Protein AF-A0A0G1HZG8-F1 (afdb_monomer_lite)

pLDDT: mean 86.47, std 9.83, range [47.69, 97.0]

Foldseek 3Di:
DVVVVLVVDPVSVVVVVVVVVVVVVVVVVVVVVCPPPVNVVVVVVVVVVVVVVVVVVVVVLVVLVVCCVVVVAQWDQDPVRDIDGNDDDDDDDDPPDPPPD

Organism: NCBI:txid1618387

Secondary structure (DSSP, 8-state):
-HHHHHHH-HHHHHHHHHHHHHHHHHHHHHHHHHHSHHHHHHHHHHHHHHHHHHHHHHHHHHHHHHHHHHHS-SEEE-TTS-EEE-----------S----

Sequence (101 aa):
MFTDIL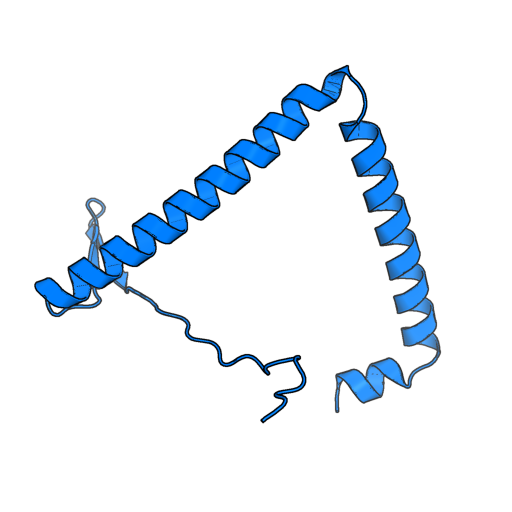NNDPAFKEAADAAKEINKKKAEAKQNILKSPSNASLNQKIKDMKQEMKELKNALSNYLQQYQKIADTDQIESEDGEVRQIVYSAHLVKLSGKFSK

Structure (mmCIF, N/CA/C/O backbone):
data_AF-A0A0G1HZG8-F1
#
_entry.id   AF-A0A0G1HZG8-F1
#
loop_
_atom_site.group_PDB
_atom_site.id
_atom_site.type_symbol
_atom_site.label_atom_id
_atom_site.label_alt_id
_atom_site.label_comp_id
_atom_site.label_asym_id
_atom_site.label_entity_id
_atom_site.label_seq_id
_atom_site.pdbx_PDB_ins_code
_atom_site.Cartn_x
_atom_site.Cartn_y
_atom_site.Cartn_z
_atom_site.occupancy
_atom_site.B_iso_or_equiv
_atom_site.auth_seq_id
_atom_site.auth_comp_id
_atom_site.auth_asym_id
_atom_site.auth_atom_id
_atom_site.pdbx_PDB_model_num
ATOM 1 N N . MET A 1 1 ? -13.580 -21.926 9.395 1.00 67.94 1 MET A N 1
ATOM 2 C CA . MET A 1 1 ? -13.401 -22.841 10.545 1.00 67.94 1 MET A CA 1
ATOM 3 C C . MET A 1 1 ? -12.737 -22.158 11.738 1.00 67.94 1 MET A C 1
ATOM 5 O O . MET A 1 1 ? -13.413 -22.004 12.738 1.00 67.94 1 MET A O 1
ATOM 9 N N . PHE A 1 2 ? -11.484 -21.685 11.671 1.00 76.69 2 PHE A N 1
ATOM 10 C CA . PHE A 1 2 ? -10.837 -21.002 12.817 1.00 76.69 2 PHE A CA 1
ATOM 11 C C . PHE A 1 2 ? -11.542 -19.701 13.246 1.00 76.69 2 PHE A C 1
ATOM 13 O O . PHE A 1 2 ? -11.839 -19.501 14.418 1.00 76.69 2 PHE A O 1
ATOM 20 N N . THR A 1 3 ? -11.894 -18.849 12.283 1.00 78.00 3 THR A N 1
ATOM 21 C CA . THR A 1 3 ? -12.697 -17.639 12.519 1.00 78.00 3 THR A CA 1
ATOM 22 C C . THR A 1 3 ? -14.084 -17.945 13.076 1.00 78.00 3 THR A C 1
ATOM 24 O O . THR A 1 3 ? -14.589 -17.178 13.885 1.00 78.00 3 THR A O 1
ATOM 27 N N . ASP A 1 4 ? -14.689 -19.065 12.686 1.00 78.88 4 ASP A N 1
ATOM 28 C CA . ASP A 1 4 ? -16.015 -19.466 13.168 1.00 78.88 4 ASP A CA 1
ATOM 29 C C . ASP A 1 4 ? -15.953 -19.973 14.614 1.00 78.88 4 ASP A C 1
ATOM 31 O O . ASP A 1 4 ? -16.855 -19.693 15.394 1.00 78.88 4 ASP A O 1
ATOM 35 N N . ILE A 1 5 ? -14.862 -20.650 14.995 1.00 83.44 5 ILE A N 1
ATOM 36 C CA . ILE A 1 5 ? -14.590 -21.054 16.384 1.00 83.44 5 ILE A CA 1
ATOM 37 C C . ILE A 1 5 ? -14.472 -19.813 17.274 1.00 83.44 5 ILE A C 1
ATOM 39 O O . ILE A 1 5 ? -15.164 -19.717 18.282 1.00 83.44 5 ILE A O 1
ATOM 43 N N . LEU A 1 6 ? -13.661 -1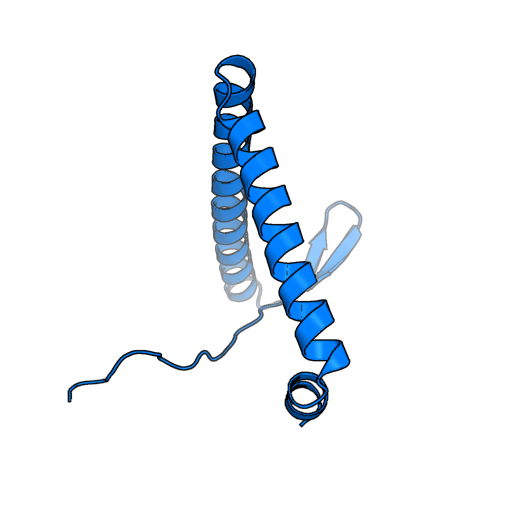8.834 16.864 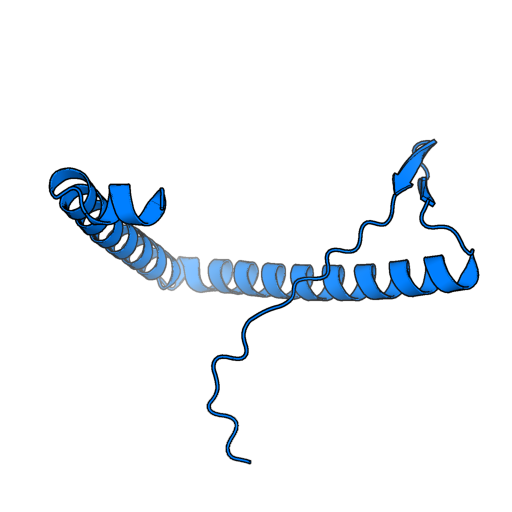1.00 81.88 6 LEU A N 1
ATOM 44 C CA . LEU A 1 6 ? -13.485 -17.585 17.609 1.00 81.88 6 LEU A CA 1
ATOM 45 C C . LEU A 1 6 ? -14.789 -16.781 17.693 1.00 81.88 6 LEU A C 1
ATOM 47 O O . LEU A 1 6 ? -15.167 -16.317 18.760 1.00 81.88 6 LEU A O 1
ATOM 51 N N . ASN A 1 7 ? -15.527 -16.664 16.587 1.00 79.50 7 ASN A N 1
ATOM 52 C CA . ASN A 1 7 ? -16.795 -15.938 16.561 1.00 79.50 7 ASN A CA 1
ATOM 53 C C . ASN A 1 7 ? -17.915 -16.635 17.346 1.00 79.50 7 ASN A C 1
ATOM 55 O O . ASN A 1 7 ? -18.931 -16.001 17.614 1.00 79.50 7 ASN A O 1
ATOM 59 N N . ASN A 1 8 ? -17.791 -17.912 17.698 1.00 85.56 8 ASN A N 1
ATOM 60 C CA . ASN A 1 8 ? -18.794 -18.617 18.497 1.00 85.56 8 ASN A CA 1
ATOM 61 C C . ASN A 1 8 ? -18.487 -18.598 19.999 1.00 85.56 8 ASN A C 1
ATOM 63 O O . ASN A 1 8 ? -19.395 -18.863 20.784 1.00 85.56 8 ASN A O 1
ATOM 67 N N . ASP A 1 9 ? -17.267 -18.234 20.398 1.00 92.06 9 ASP A N 1
ATOM 68 C CA . ASP A 1 9 ? -16.899 -18.067 21.801 1.00 92.06 9 ASP A CA 1
ATOM 69 C C . ASP A 1 9 ? -17.429 -16.723 22.361 1.00 92.06 9 ASP A C 1
ATOM 71 O O . ASP A 1 9 ? -17.126 -15.657 21.808 1.00 92.06 9 ASP A O 1
ATOM 75 N N . PRO A 1 10 ? -18.240 -16.734 23.439 1.00 86.56 10 PRO A N 1
ATOM 76 C CA . PRO A 1 10 ? -18.815 -15.516 24.011 1.00 86.56 10 PRO A CA 1
ATOM 77 C C . PRO A 1 10 ? -17.767 -14.541 24.560 1.00 86.56 10 PRO A C 1
ATOM 79 O O . PRO A 1 10 ? -17.889 -13.336 24.344 1.00 86.56 10 PRO A O 1
ATOM 82 N N . ALA A 1 11 ? -16.716 -15.047 25.214 1.00 88.31 11 ALA A N 1
ATOM 83 C CA . ALA A 1 11 ? -15.675 -14.211 25.811 1.00 88.31 11 ALA A CA 1
ATOM 84 C C . ALA A 1 11 ? -14.824 -13.524 24.732 1.00 88.31 11 ALA A C 1
ATOM 86 O O . ALA A 1 11 ? -14.490 -12.343 24.849 1.00 88.31 11 ALA A O 1
ATOM 87 N N . PHE A 1 12 ? -14.525 -14.231 23.638 1.00 89.38 12 PHE A N 1
ATOM 88 C CA . PHE A 1 12 ? -13.865 -13.647 22.475 1.00 89.38 12 PHE A CA 1
ATOM 89 C C . PHE A 1 12 ? -14.728 -12.572 21.808 1.00 89.38 12 PHE A C 1
ATOM 91 O O . PHE A 1 12 ? -14.209 -11.511 21.466 1.00 89.38 12 PHE A O 1
ATOM 98 N N . LYS A 1 13 ? -16.035 -12.811 21.635 1.00 87.50 13 LYS A N 1
ATOM 99 C CA . LYS A 1 13 ? -16.969 -11.816 21.081 1.00 87.50 13 LYS A CA 1
ATOM 100 C C . LYS A 1 13 ? -17.005 -10.535 21.911 1.00 87.50 13 LYS A C 1
ATOM 102 O O . LYS A 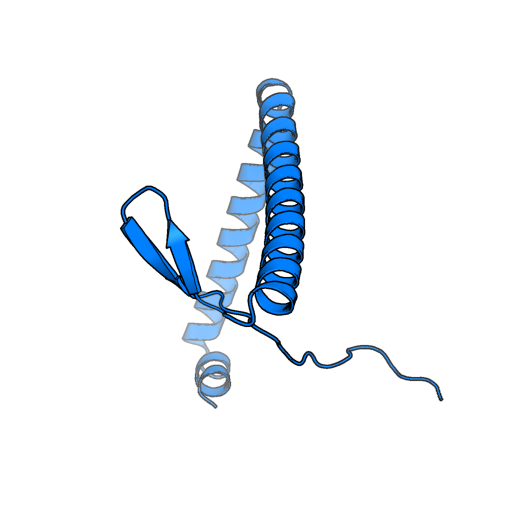1 13 ? -16.832 -9.455 21.351 1.00 87.50 13 LYS A O 1
ATOM 107 N N . GLU A 1 14 ? -17.161 -10.652 23.228 1.00 89.00 14 GLU A N 1
ATOM 108 C CA . GLU A 1 14 ? -17.167 -9.499 24.135 1.00 89.00 14 GLU A CA 1
ATOM 109 C C . GLU A 1 14 ? -15.845 -8.725 24.080 1.00 89.00 14 GLU A C 1
ATOM 111 O O . GLU A 1 14 ? -15.845 -7.499 23.947 1.00 89.00 14 GLU A O 1
ATOM 116 N N . ALA A 1 15 ? -14.708 -9.427 24.097 1.00 88.19 15 ALA A N 1
ATOM 117 C CA . ALA A 1 15 ? -13.394 -8.805 23.965 1.00 88.19 15 ALA A CA 1
ATOM 118 C C . ALA A 1 15 ? -13.203 -8.126 22.597 1.00 88.19 15 ALA A C 1
ATOM 120 O O . ALA A 1 15 ? -12.661 -7.021 22.518 1.00 88.19 15 ALA A O 1
ATOM 121 N N . ALA A 1 16 ? -13.664 -8.757 21.514 1.00 88.31 16 ALA A N 1
ATOM 122 C CA . ALA A 1 16 ? -13.584 -8.216 20.162 1.00 88.31 16 ALA A CA 1
ATOM 123 C C . ALA A 1 16 ? -14.453 -6.963 19.996 1.00 88.31 16 ALA A C 1
ATOM 125 O O . ALA A 1 16 ? -14.019 -5.995 19.366 1.00 88.31 16 ALA A O 1
ATOM 126 N N . ASP A 1 17 ? -15.652 -6.944 20.572 1.00 88.88 17 ASP A N 1
ATOM 127 C CA . ASP A 1 17 ? -16.549 -5.793 20.505 1.00 88.88 17 ASP A CA 1
ATOM 128 C C . ASP A 1 17 ? -16.064 -4.645 21.401 1.00 88.88 17 ASP A C 1
ATOM 130 O O . ASP A 1 17 ? -16.022 -3.496 20.953 1.00 88.88 17 ASP A O 1
ATOM 134 N N . ALA A 1 18 ? -15.545 -4.940 22.596 1.00 90.56 18 ALA A N 1
ATOM 135 C CA . ALA A 1 18 ? -14.858 -3.949 23.424 1.00 90.56 18 ALA A CA 1
ATOM 136 C C . ALA A 1 18 ? -13.636 -3.351 22.701 1.00 90.56 18 ALA A C 1
ATOM 138 O O . ALA A 1 18 ? -13.440 -2.132 22.697 1.00 90.56 18 ALA A O 1
ATOM 139 N N . ALA A 1 19 ? -12.835 -4.182 22.026 1.00 90.12 19 ALA A N 1
ATOM 140 C CA . ALA A 1 19 ? -11.692 -3.724 21.242 1.00 90.12 19 ALA A CA 1
ATOM 141 C C . ALA A 1 19 ? -12.116 -2.840 20.060 1.00 90.12 19 ALA A C 1
ATOM 143 O O . ALA A 1 19 ? -11.471 -1.821 19.800 1.00 90.12 19 ALA A O 1
ATOM 144 N N . LYS A 1 20 ? -13.200 -3.180 19.350 1.00 91.75 20 LYS A N 1
ATOM 145 C CA . LYS A 1 20 ? -13.755 -2.329 18.283 1.00 91.75 20 LYS A CA 1
ATOM 146 C C . LYS A 1 20 ? -14.165 -0.962 18.820 1.00 91.75 20 LYS A C 1
ATOM 148 O O . LYS A 1 20 ? -13.770 0.046 18.236 1.00 91.75 20 LYS A O 1
ATOM 153 N N . GLU A 1 21 ? -14.888 -0.914 19.936 1.00 91.19 21 GLU A N 1
ATOM 154 C CA . GLU A 1 21 ? -15.331 0.341 20.550 1.00 91.19 21 GLU A CA 1
ATOM 155 C C . GLU A 1 21 ? -14.151 1.204 21.021 1.00 91.19 21 GLU A C 1
ATOM 157 O O . GLU A 1 21 ? -14.104 2.407 20.751 1.00 91.19 21 GLU A O 1
ATOM 162 N N . ILE A 1 22 ? -13.140 0.600 21.652 1.00 91.56 22 ILE A N 1
ATOM 163 C CA . ILE A 1 22 ? -11.912 1.303 22.053 1.00 91.56 22 ILE A CA 1
ATOM 164 C C . ILE A 1 22 ? -11.166 1.836 20.825 1.00 91.56 22 ILE A C 1
ATOM 166 O O . ILE A 1 22 ? -10.743 2.994 20.806 1.00 91.56 22 ILE A O 1
ATOM 170 N N . ASN A 1 23 ? -11.024 1.023 19.776 1.00 91.69 23 ASN A N 1
ATOM 171 C CA . ASN A 1 23 ? -10.355 1.432 18.544 1.00 91.69 23 ASN A CA 1
ATOM 172 C C . ASN A 1 23 ? -11.101 2.566 17.835 1.00 91.69 23 ASN A C 1
ATOM 174 O O . ASN A 1 23 ? -10.459 3.489 17.330 1.00 91.69 23 ASN A O 1
ATOM 178 N N . LYS A 1 24 ? -12.437 2.542 17.846 1.00 92.94 24 LYS A N 1
ATOM 179 C CA . LYS A 1 24 ? -13.275 3.617 17.312 1.00 92.94 24 LYS A CA 1
ATOM 180 C C . LYS A 1 24 ? -13.066 4.916 18.090 1.00 92.94 24 LYS A C 1
ATOM 182 O O . LYS A 1 24 ? -12.699 5.921 17.486 1.00 92.94 24 LYS A O 1
ATOM 187 N N . LYS A 1 25 ? -13.165 4.881 19.424 1.00 90.19 25 LYS A N 1
ATOM 188 C CA . LYS A 1 25 ? -12.905 6.049 20.288 1.00 90.19 25 LYS A CA 1
ATOM 189 C C . LYS A 1 25 ?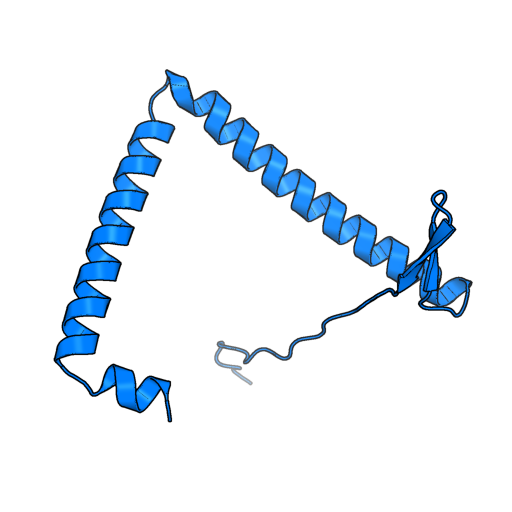 -11.491 6.604 20.096 1.00 90.19 25 LYS A C 1
ATOM 191 O O . LYS A 1 25 ? -11.305 7.814 19.999 1.00 90.19 25 LYS A O 1
ATOM 196 N N . LYS A 1 26 ? -10.483 5.732 19.971 1.00 90.94 26 LYS A N 1
ATOM 197 C CA . LYS A 1 26 ? -9.093 6.119 19.670 1.00 90.94 26 LYS A CA 1
ATOM 198 C C . LYS A 1 26 ? -8.972 6.798 18.304 1.00 90.94 26 LYS A C 1
ATOM 200 O O . LYS A 1 26 ? -8.260 7.795 18.176 1.00 90.94 26 LYS A O 1
ATOM 205 N N . ALA A 1 27 ? -9.648 6.271 17.285 1.00 88.69 27 ALA A N 1
ATOM 206 C CA . ALA A 1 27 ? -9.660 6.855 15.949 1.00 88.69 27 ALA A CA 1
ATOM 207 C C . ALA A 1 27 ? -10.348 8.228 15.934 1.00 88.69 27 ALA A C 1
ATOM 209 O O . ALA A 1 27 ? -9.806 9.164 15.349 1.00 88.69 27 ALA A O 1
ATOM 210 N N . GLU A 1 28 ? -11.480 8.374 16.625 1.00 88.62 28 GLU A N 1
ATOM 211 C CA . GLU A 1 28 ? -12.205 9.640 16.781 1.00 88.62 28 GLU A CA 1
ATOM 212 C C . GLU A 1 28 ? -11.368 10.683 17.531 1.00 88.62 28 GLU A C 1
ATOM 214 O O . GLU A 1 28 ? -11.207 11.804 17.048 1.00 88.62 28 GLU A O 1
ATOM 219 N N . ALA A 1 29 ? -10.745 10.311 18.654 1.00 86.31 29 ALA A N 1
ATOM 220 C CA . ALA A 1 29 ? -9.842 11.188 19.399 1.00 86.31 29 ALA A CA 1
ATOM 221 C C . ALA A 1 29 ? -8.666 11.664 18.530 1.00 86.31 29 ALA A C 1
ATOM 223 O O . ALA A 1 29 ? -8.372 12.859 18.471 1.00 86.31 29 ALA A O 1
ATOM 224 N N . LYS A 1 30 ? -8.040 10.749 17.777 1.00 84.38 30 LYS A N 1
ATOM 225 C CA . LYS A 1 30 ? -6.984 11.091 16.814 1.00 84.38 30 LYS A CA 1
ATOM 226 C C . LYS A 1 30 ? -7.499 12.039 15.730 1.00 84.38 30 LYS A C 1
ATOM 228 O O . LYS A 1 30 ? -6.817 12.999 15.382 1.00 84.38 30 LYS A O 1
ATOM 233 N N . GLN A 1 31 ? -8.692 11.788 15.197 1.00 83.50 31 GLN A N 1
ATOM 234 C CA . GLN A 1 31 ? -9.293 12.638 14.176 1.00 83.50 31 GLN A CA 1
ATOM 235 C C . GLN A 1 31 ? -9.583 14.042 14.717 1.00 83.50 31 GLN A C 1
ATOM 237 O O . GLN A 1 31 ? -9.332 15.014 14.013 1.00 83.50 31 GLN A O 1
ATOM 242 N N . ASN A 1 32 ? -10.060 14.163 15.955 1.00 83.12 32 ASN A N 1
ATOM 243 C CA . ASN A 1 32 ? -10.327 15.449 16.596 1.00 83.12 32 ASN A CA 1
ATOM 244 C C . ASN A 1 32 ? -9.038 16.250 16.821 1.00 83.12 32 ASN A C 1
ATOM 246 O O . ASN A 1 32 ? -9.003 17.432 16.489 1.00 83.12 32 ASN A O 1
ATOM 250 N N . ILE A 1 33 ? -7.951 15.601 17.257 1.00 81.69 33 ILE A N 1
ATOM 251 C CA . ILE A 1 33 ? -6.624 16.237 17.348 1.00 81.69 33 ILE A CA 1
ATOM 252 C C . ILE A 1 33 ? -6.180 16.759 15.977 1.00 81.69 33 ILE A C 1
ATOM 254 O O . ILE A 1 33 ? -5.700 17.883 15.868 1.00 81.69 33 ILE A O 1
ATOM 258 N N . LEU A 1 34 ? -6.360 15.966 14.919 1.00 75.25 34 LEU A N 1
ATOM 259 C CA . LEU A 1 34 ? -5.963 16.331 13.554 1.00 75.25 34 LEU A CA 1
ATOM 260 C C . LEU A 1 34 ? -6.890 17.363 12.886 1.00 75.25 34 LEU A C 1
ATOM 262 O O . LEU A 1 34 ? -6.497 17.962 11.887 1.00 75.25 34 LEU A O 1
ATOM 266 N N . LYS A 1 35 ? -8.108 17.557 13.407 1.00 77.88 35 LYS A N 1
ATOM 267 C CA . LYS A 1 35 ? -9.059 18.594 12.972 1.00 77.88 35 LYS A CA 1
ATOM 268 C C . LYS A 1 35 ? -8.768 19.957 13.597 1.00 77.88 35 LYS A C 1
ATOM 270 O O . LYS A 1 35 ? -9.235 20.956 13.057 1.00 77.88 35 LYS A O 1
ATOM 275 N N . SER A 1 36 ? -8.020 20.017 14.704 1.00 79.19 36 SER A N 1
ATOM 276 C CA . SER A 1 36 ? -7.618 21.297 15.293 1.00 79.19 36 SER A CA 1
ATOM 277 C C . SER A 1 36 ? -6.889 22.158 14.253 1.00 79.19 36 SER A C 1
ATOM 279 O O . SER A 1 36 ? -6.026 21.629 13.549 1.00 79.19 36 SER A O 1
ATOM 281 N N . PRO A 1 37 ? -7.161 23.475 14.173 1.00 71.38 37 PRO A N 1
ATOM 282 C CA . PRO A 1 37 ? -6.553 24.368 13.180 1.00 71.38 37 PRO A CA 1
ATOM 283 C C . PRO A 1 37 ? -5.019 24.302 13.142 1.00 71.38 37 PRO A C 1
ATOM 285 O O . PRO A 1 37 ? -4.429 24.326 12.068 1.00 71.38 37 PRO A O 1
ATOM 288 N N . SER A 1 38 ? -4.384 24.108 14.306 1.00 74.94 38 SER A N 1
ATOM 289 C CA . SER A 1 38 ? -2.929 23.925 14.444 1.00 74.94 38 SER A CA 1
ATOM 290 C C . SER A 1 38 ? -2.389 22.678 13.713 1.00 74.94 38 SER A C 1
ATOM 292 O O . SER A 1 38 ? -1.271 22.677 13.208 1.00 74.94 38 SER A O 1
ATOM 294 N N . ASN A 1 39 ? -3.201 21.622 13.583 1.00 79.75 39 ASN A N 1
ATOM 295 C CA . ASN A 1 39 ? -2.804 20.324 13.023 1.00 79.75 39 ASN A CA 1
ATOM 296 C C . ASN A 1 39 ? -3.384 20.051 11.627 1.00 79.75 39 ASN A C 1
ATOM 298 O O . ASN A 1 39 ? -2.981 19.083 10.977 1.00 79.75 39 ASN A O 1
ATOM 302 N N . ALA A 1 40 ? -4.315 20.883 11.154 1.00 80.56 40 ALA A N 1
ATOM 303 C CA . ALA A 1 40 ? -4.989 20.696 9.874 1.00 80.56 40 ALA A CA 1
ATOM 304 C C . ALA A 1 40 ? -4.002 20.700 8.693 1.00 80.56 40 ALA A C 1
ATOM 306 O O . ALA A 1 40 ? -4.078 19.825 7.830 1.00 80.56 40 ALA A O 1
ATOM 307 N N . SER A 1 41 ? -3.026 21.617 8.704 1.00 84.25 41 SER A N 1
ATOM 308 C CA . SER A 1 41 ? -1.964 21.694 7.687 1.00 84.25 41 SER A CA 1
ATOM 309 C C . SER A 1 41 ? -1.098 20.427 7.660 1.00 84.25 41 SER A C 1
ATOM 311 O O . SER A 1 41 ? -0.881 19.830 6.605 1.00 84.25 41 SER A O 1
ATOM 313 N N . LEU A 1 42 ? -0.685 19.935 8.834 1.00 84.06 42 LEU A N 1
ATOM 314 C CA . LEU A 1 42 ? 0.085 18.695 8.946 1.00 84.06 42 LEU A CA 1
ATOM 315 C C . LEU A 1 42 ? -0.716 17.480 8.457 1.00 84.06 42 LEU A C 1
ATOM 317 O O . LEU A 1 42 ? -0.188 16.633 7.739 1.00 84.06 42 LEU A O 1
ATOM 321 N N . ASN A 1 43 ? -1.997 17.398 8.818 1.00 84.12 43 ASN A N 1
ATOM 322 C CA . ASN A 1 43 ? -2.874 16.316 8.382 1.00 84.12 43 ASN A CA 1
ATOM 323 C C . ASN A 1 43 ? -3.071 16.318 6.860 1.00 84.12 43 ASN A C 1
ATOM 325 O O . ASN A 1 43 ? -3.066 15.252 6.246 1.00 84.12 43 ASN A O 1
ATOM 329 N N . GLN A 1 44 ? -3.214 17.499 6.254 1.00 87.75 44 GLN A N 1
ATOM 330 C CA . GLN A 1 44 ? -3.295 17.629 4.803 1.00 87.75 44 GLN A CA 1
ATOM 331 C C . GLN A 1 44 ? -1.993 17.167 4.142 1.00 87.75 44 GLN A C 1
ATOM 333 O O . GLN A 1 44 ? -2.035 16.267 3.310 1.00 87.75 44 GLN A O 1
ATOM 338 N N . LYS A 1 45 ? -0.835 17.632 4.629 1.00 90.06 45 LYS A N 1
ATOM 339 C CA . LYS A 1 45 ? 0.476 17.197 4.127 1.00 90.06 45 LYS A CA 1
ATOM 340 C C . LYS A 1 45 ? 0.649 15.675 4.186 1.00 90.06 45 LYS A C 1
ATOM 342 O O . LYS A 1 45 ? 1.146 15.068 3.245 1.00 90.06 45 LYS A O 1
ATOM 347 N N . ILE A 1 46 ? 0.213 15.032 5.273 1.00 89.75 46 ILE A N 1
ATOM 348 C CA . ILE A 1 46 ? 0.247 13.564 5.412 1.00 89.75 46 ILE A CA 1
ATOM 349 C C . ILE A 1 46 ? -0.635 12.875 4.366 1.00 89.75 46 ILE A C 1
ATOM 351 O O . ILE A 1 46 ? -0.252 11.824 3.849 1.00 89.75 46 ILE A O 1
ATOM 355 N N . LYS A 1 47 ? -1.824 13.412 4.076 1.00 91.44 47 LYS A N 1
ATOM 356 C CA . LYS A 1 47 ? -2.703 12.854 3.039 1.00 91.44 47 LYS A CA 1
ATOM 357 C C . LYS A 1 47 ? -2.075 12.984 1.659 1.00 91.44 47 LYS A C 1
ATOM 359 O O . LYS A 1 47 ? -2.064 11.995 0.933 1.00 91.44 47 LYS A O 1
ATOM 364 N N . ASP A 1 48 ? -1.509 14.145 1.357 1.00 95.44 48 ASP A N 1
ATOM 365 C CA . ASP A 1 48 ? -0.870 14.416 0.071 1.00 95.44 48 ASP A CA 1
ATOM 366 C C . ASP A 1 48 ? 0.331 13.480 -0.136 1.00 95.44 48 ASP A C 1
ATOM 368 O O . ASP A 1 48 ? 0.375 12.757 -1.126 1.00 95.44 48 ASP A O 1
ATOM 372 N N . MET A 1 49 ? 1.211 13.341 0.866 1.00 95.50 49 MET A N 1
ATOM 373 C CA . MET A 1 49 ? 2.337 12.392 0.818 1.00 95.50 49 MET A CA 1
ATOM 374 C C . MET A 1 49 ? 1.879 10.934 0.634 1.00 95.50 49 MET A C 1
ATOM 376 O O . MET A 1 49 ? 2.532 10.146 -0.047 1.00 95.50 49 MET A O 1
ATOM 380 N N . LYS A 1 50 ? 0.752 10.531 1.238 1.00 95.44 50 LYS A N 1
ATOM 381 C CA . LYS A 1 50 ? 0.197 9.179 1.037 1.00 95.44 50 LYS A CA 1
ATOM 382 C C . LYS A 1 50 ? -0.326 8.968 -0.377 1.00 95.44 50 LYS A C 1
ATOM 384 O O . LYS A 1 50 ? -0.184 7.865 -0.904 1.00 95.44 50 LYS A O 1
ATOM 389 N N . GLN A 1 51 ? -0.957 9.988 -0.946 1.00 96.50 51 GLN A N 1
ATOM 390 C CA . GLN A 1 51 ? -1.452 9.950 -2.313 1.00 96.50 51 GLN A CA 1
ATOM 391 C C . GLN A 1 51 ? -0.282 9.880 -3.300 1.00 96.50 51 GLN A C 1
ATOM 393 O O . GLN A 1 51 ? -0.253 8.980 -4.135 1.00 96.50 51 GLN A O 1
ATOM 398 N N . GLU A 1 52 ? 0.734 10.719 -3.111 1.00 97.00 52 GLU A N 1
ATOM 399 C CA . GLU A 1 52 ? 1.963 10.719 -3.905 1.00 97.00 52 GLU A CA 1
ATOM 400 C C . GLU A 1 52 ? 2.678 9.361 -3.838 1.00 97.00 52 GLU A C 1
ATOM 402 O O . GLU A 1 52 ? 2.978 8.760 -4.866 1.00 97.00 52 GLU A O 1
ATOM 407 N N . MET A 1 53 ? 2.850 8.781 -2.643 1.00 96.56 53 MET A N 1
ATOM 408 C CA . MET A 1 53 ? 3.415 7.431 -2.504 1.00 96.56 53 MET A CA 1
ATOM 409 C C . MET A 1 53 ? 2.616 6.363 -3.262 1.00 96.56 53 MET A C 1
ATOM 411 O O . MET A 1 53 ? 3.198 5.403 -3.767 1.00 96.56 53 MET A O 1
ATOM 415 N N . LYS A 1 54 ? 1.284 6.475 -3.310 1.00 95.44 54 LYS A N 1
ATOM 416 C CA . LYS A 1 54 ? 0.438 5.531 -4.052 1.00 95.44 54 LYS A CA 1
ATOM 417 C C . LYS A 1 54 ? 0.652 5.679 -5.558 1.00 95.44 54 LYS A C 1
ATOM 419 O O . LYS A 1 54 ? 0.774 4.674 -6.252 1.00 95.44 54 LYS A O 1
ATOM 424 N N . GLU A 1 55 ? 0.714 6.909 -6.048 1.00 96.25 55 GLU A N 1
ATOM 425 C CA . GLU A 1 55 ? 0.965 7.214 -7.458 1.00 96.25 55 GLU A CA 1
ATOM 426 C C . GLU A 1 55 ? 2.357 6.749 -7.893 1.00 96.25 55 GLU A C 1
ATOM 428 O O . GLU A 1 55 ? 2.472 6.036 -8.890 1.00 96.25 55 GLU A O 1
ATOM 433 N N . LEU A 1 56 ? 3.391 7.029 -7.093 1.00 96.62 56 LEU A N 1
ATOM 434 C CA . LEU A 1 56 ? 4.762 6.573 -7.335 1.00 96.62 56 LEU A CA 1
ATOM 435 C C . LEU A 1 56 ? 4.867 5.045 -7.362 1.00 96.62 56 LEU A C 1
ATOM 437 O O . LEU A 1 56 ? 5.528 4.493 -8.237 1.00 96.62 56 LEU A O 1
ATOM 441 N N . LYS A 1 57 ? 4.179 4.338 -6.455 1.00 93.75 57 LYS A N 1
ATOM 442 C CA . LYS A 1 57 ? 4.137 2.865 -6.466 1.00 93.75 57 LYS A CA 1
ATOM 443 C C . LYS A 1 57 ? 3.479 2.308 -7.726 1.00 93.75 57 LYS A C 1
ATOM 445 O O . LYS A 1 57 ? 3.967 1.325 -8.278 1.00 93.75 57 LYS A O 1
ATOM 450 N N . ASN A 1 58 ? 2.398 2.930 -8.192 1.00 93.12 58 ASN A N 1
ATOM 451 C CA . ASN A 1 58 ? 1.737 2.521 -9.431 1.00 93.12 58 ASN A CA 1
ATOM 452 C C . ASN A 1 58 ? 2.632 2.776 -10.650 1.00 93.12 58 ASN A C 1
ATOM 454 O O . ASN A 1 58 ? 2.775 1.898 -11.498 1.00 93.12 58 ASN A O 1
ATOM 458 N N . ALA A 1 59 ? 3.267 3.949 -10.716 1.00 95.75 59 ALA A N 1
ATOM 459 C CA . ALA A 1 59 ? 4.218 4.279 -11.773 1.00 95.75 59 ALA A CA 1
ATOM 460 C C . ALA A 1 59 ? 5.393 3.291 -11.790 1.00 95.75 59 ALA A C 1
ATOM 462 O O . ALA A 1 59 ? 5.703 2.730 -12.838 1.00 95.75 59 ALA A O 1
ATOM 463 N N . LEU A 1 60 ? 5.978 3.000 -10.623 1.00 94.06 60 LEU A N 1
ATOM 464 C CA . LEU A 1 60 ? 7.037 2.004 -10.475 1.00 94.06 60 LEU A CA 1
ATOM 465 C C . LEU A 1 60 ? 6.590 0.626 -10.978 1.00 94.06 60 LEU A C 1
ATOM 467 O O . LEU A 1 60 ? 7.295 0.016 -11.773 1.00 94.06 60 LEU A O 1
ATOM 471 N N . SER A 1 61 ? 5.409 0.148 -10.576 1.00 93.88 61 SER A N 1
ATOM 472 C CA . SER A 1 61 ? 4.882 -1.144 -11.037 1.00 93.88 61 SER A CA 1
ATOM 473 C C . SER A 1 61 ? 4.737 -1.203 -12.564 1.00 93.88 61 SER A C 1
ATOM 475 O O . SER A 1 61 ? 5.125 -2.199 -13.179 1.00 93.88 61 SER A O 1
ATOM 477 N N . ASN A 1 62 ? 4.267 -0.115 -13.184 1.00 93.56 62 ASN A N 1
ATOM 478 C CA . ASN A 1 62 ? 4.171 -0.005 -14.639 1.00 93.56 62 ASN A CA 1
ATOM 479 C C . ASN A 1 62 ? 5.547 -0.021 -15.322 1.00 93.56 62 ASN A C 1
ATOM 481 O O . ASN A 1 62 ? 5.694 -0.637 -16.378 1.00 93.56 62 ASN A O 1
ATOM 485 N N . TYR A 1 63 ? 6.553 0.650 -14.753 1.00 94.19 63 TYR A N 1
ATOM 486 C CA . TYR A 1 63 ? 7.916 0.633 -15.292 1.00 94.19 63 TYR A CA 1
ATOM 487 C C . TYR A 1 63 ? 8.565 -0.742 -15.163 1.00 94.19 63 TYR A C 1
ATOM 489 O O . TYR A 1 63 ? 9.141 -1.228 -16.132 1.00 94.19 63 TYR A O 1
ATOM 497 N N . LEU A 1 64 ? 8.402 -1.410 -14.020 1.00 94.38 64 LEU A N 1
ATOM 498 C CA . LEU A 1 64 ? 8.891 -2.776 -13.819 1.00 94.38 64 LEU A CA 1
ATOM 499 C C . LEU A 1 64 ? 8.255 -3.753 -14.818 1.00 94.38 64 LEU A C 1
ATOM 501 O O . LEU A 1 64 ? 8.940 -4.610 -15.366 1.00 94.38 64 LEU A O 1
ATOM 505 N N . GLN A 1 65 ? 6.966 -3.581 -15.133 1.00 92.25 65 GLN A N 1
ATOM 506 C CA . GLN A 1 65 ? 6.291 -4.401 -16.145 1.00 92.25 65 GLN A CA 1
ATOM 507 C C . GLN A 1 65 ? 6.826 -4.162 -17.557 1.00 92.25 65 GLN A C 1
ATOM 509 O O . GLN A 1 65 ? 6.936 -5.100 -18.345 1.00 92.25 65 GLN A O 1
ATOM 514 N N . GLN A 1 66 ? 7.144 -2.915 -17.899 1.00 92.38 66 GLN A N 1
ATOM 515 C CA . GLN A 1 66 ? 7.772 -2.598 -19.180 1.00 92.38 66 GLN A CA 1
ATOM 516 C C . GLN A 1 66 ? 9.190 -3.163 -19.255 1.00 92.38 66 GLN A C 1
ATOM 518 O O . GLN A 1 66 ? 9.537 -3.763 -20.267 1.00 92.38 66 GLN A O 1
ATOM 523 N N . TYR A 1 67 ? 9.970 -3.030 -18.179 1.00 92.62 67 TYR A N 1
ATOM 524 C CA . TYR A 1 67 ? 11.308 -3.603 -18.085 1.00 92.62 67 TYR A CA 1
ATOM 525 C C . TYR A 1 67 ? 11.281 -5.109 -18.339 1.00 92.62 67 TYR A C 1
ATOM 527 O O . TYR A 1 67 ? 11.961 -5.572 -19.248 1.00 92.62 67 TYR A O 1
ATOM 535 N N . GLN A 1 68 ? 10.424 -5.851 -17.629 1.00 92.75 68 GLN A N 1
ATOM 536 C CA . GLN A 1 68 ? 10.310 -7.298 -17.807 1.00 92.75 68 GLN A CA 1
ATOM 537 C C . GLN A 1 68 ? 9.972 -7.680 -19.254 1.00 92.75 68 GLN A C 1
ATOM 539 O O . GLN A 1 68 ? 10.532 -8.630 -19.785 1.00 92.75 68 GLN A O 1
ATOM 544 N N . LYS A 1 69 ? 9.091 -6.921 -19.921 1.00 92.19 69 LYS A N 1
ATOM 545 C CA . LYS A 1 69 ? 8.731 -7.166 -21.328 1.00 92.19 69 LYS A CA 1
ATOM 546 C C . LYS A 1 69 ? 9.878 -6.924 -22.309 1.00 92.19 69 LYS A C 1
ATOM 548 O O . LYS A 1 69 ? 9.904 -7.561 -23.353 1.00 92.19 69 LYS A O 1
ATOM 553 N N . ILE A 1 70 ? 10.753 -5.959 -22.027 1.00 94.38 70 ILE A N 1
ATOM 554 C CA . ILE A 1 70 ? 11.839 -5.555 -22.934 1.00 94.38 70 ILE A CA 1
ATOM 555 C C . ILE A 1 70 ? 13.090 -6.402 -22.695 1.00 94.38 70 ILE A C 1
ATOM 557 O O . ILE A 1 70 ? 13.721 -6.843 -23.648 1.00 94.38 70 ILE A O 1
ATOM 561 N N . ALA A 1 71 ? 13.453 -6.598 -21.429 1.00 92.81 71 ALA A N 1
ATOM 562 C CA . ALA A 1 71 ? 14.661 -7.303 -21.018 1.00 92.81 71 ALA A CA 1
ATOM 563 C C . ALA A 1 71 ? 14.465 -8.824 -20.903 1.00 92.81 71 ALA A C 1
ATOM 565 O O . ALA A 1 71 ? 15.443 -9.540 -20.712 1.00 92.81 71 ALA A O 1
ATOM 566 N N . ASP A 1 72 ? 13.217 -9.300 -20.994 1.00 93.81 72 ASP A N 1
ATOM 567 C CA . ASP A 1 72 ? 12.826 -10.709 -20.842 1.00 93.81 72 ASP A CA 1
ATOM 568 C C . ASP A 1 72 ? 13.352 -11.346 -19.540 1.00 93.81 72 ASP A C 1
ATOM 570 O O . ASP A 1 72 ? 13.693 -12.523 -19.466 1.00 93.81 72 ASP A O 1
ATOM 574 N N . THR A 1 73 ? 13.444 -10.530 -18.487 1.00 93.38 73 THR A N 1
ATOM 575 C CA . THR A 1 73 ? 13.929 -10.922 -17.162 1.00 93.38 73 THR A CA 1
ATOM 576 C C . THR A 1 73 ? 13.126 -10.235 -16.069 1.00 93.38 73 THR A C 1
ATOM 578 O O . THR A 1 73 ? 12.707 -9.083 -16.195 1.00 93.38 73 THR A O 1
ATOM 581 N N . ASP A 1 74 ? 12.898 -10.954 -14.976 1.00 92.94 74 ASP A N 1
ATOM 582 C CA . ASP A 1 74 ? 12.285 -10.442 -13.756 1.00 92.94 74 ASP A CA 1
ATOM 583 C C . ASP A 1 74 ? 13.329 -10.061 -12.697 1.00 92.94 74 ASP A C 1
ATOM 585 O O . ASP A 1 74 ? 12.963 -9.803 -11.556 1.00 92.94 74 ASP A O 1
ATOM 589 N N . GLN A 1 75 ? 14.614 -10.010 -13.049 1.00 94.94 75 GLN A N 1
ATOM 590 C CA . GLN A 1 75 ? 15.699 -9.652 -12.140 1.00 94.94 75 GLN A CA 1
ATOM 591 C C . GLN A 1 75 ? 16.322 -8.317 -12.532 1.00 94.94 75 GLN A C 1
ATOM 593 O O . GLN A 1 75 ? 16.560 -8.048 -13.706 1.00 94.94 75 GLN A O 1
ATOM 598 N N . ILE A 1 76 ? 16.600 -7.489 -11.529 1.00 93.50 76 ILE A N 1
ATOM 599 C CA . ILE A 1 76 ? 17.262 -6.196 -11.680 1.00 93.50 76 ILE A CA 1
ATOM 600 C C . ILE A 1 76 ? 18.470 -6.177 -10.754 1.00 93.50 76 ILE A C 1
ATOM 602 O O . ILE A 1 76 ? 18.322 -6.264 -9.533 1.00 93.50 76 ILE A O 1
ATOM 606 N N . GLU A 1 77 ? 19.655 -6.030 -11.336 1.00 92.25 77 GLU A N 1
ATOM 607 C CA . GLU A 1 77 ? 20.863 -5.679 -10.596 1.00 92.25 77 GLU A CA 1
ATOM 608 C C . GLU A 1 77 ? 20.833 -4.179 -10.295 1.00 92.25 77 GLU A C 1
ATOM 610 O O . GLU A 1 77 ? 20.659 -3.343 -11.184 1.00 92.25 77 GLU A O 1
ATOM 615 N N . SER A 1 78 ? 20.903 -3.847 -9.013 1.00 88.75 78 SER A N 1
ATOM 616 C CA . SER A 1 78 ? 20.887 -2.475 -8.520 1.00 88.75 78 SER A CA 1
ATOM 617 C C . SER A 1 78 ? 22.314 -1.915 -8.434 1.00 88.75 78 SER A C 1
ATOM 619 O O . SER A 1 78 ? 23.291 -2.657 -8.457 1.00 88.75 78 SER A O 1
ATOM 621 N N . GLU A 1 79 ? 22.454 -0.590 -8.329 1.00 89.69 79 GLU A N 1
ATOM 622 C CA . GLU A 1 79 ? 23.766 0.088 -8.249 1.00 89.69 79 GLU A CA 1
ATOM 623 C C . GLU A 1 79 ? 24.605 -0.335 -7.028 1.00 89.69 79 GLU A C 1
ATOM 625 O O . GLU A 1 79 ? 25.823 -0.173 -7.014 1.00 89.69 79 GLU A O 1
ATOM 630 N N . ASP A 1 80 ? 23.953 -0.883 -6.004 1.00 90.88 80 ASP A N 1
ATOM 631 C CA . ASP A 1 80 ? 24.564 -1.462 -4.805 1.00 90.88 80 ASP A CA 1
ATOM 632 C C . ASP A 1 80 ? 25.094 -2.895 -5.022 1.00 90.88 80 ASP A C 1
ATOM 634 O O . ASP A 1 80 ? 25.659 -3.485 -4.102 1.00 90.88 80 ASP A O 1
ATOM 638 N N . GLY A 1 81 ? 24.939 -3.452 -6.228 1.00 92.50 81 GLY A N 1
ATOM 639 C CA . GLY A 1 81 ? 25.305 -4.827 -6.566 1.00 92.50 81 GLY A CA 1
ATOM 640 C C . GLY A 1 81 ? 24.300 -5.871 -6.074 1.00 92.50 81 GLY A C 1
ATOM 641 O O . GLY A 1 81 ? 24.551 -7.070 -6.201 1.00 92.50 81 GLY A O 1
ATOM 642 N N . GLU A 1 82 ? 23.160 -5.458 -5.508 1.00 94.75 82 GLU A N 1
ATOM 643 C CA . GLU A 1 82 ? 22.107 -6.388 -5.115 1.00 94.75 82 GLU A CA 1
ATOM 644 C C . GLU A 1 82 ? 21.216 -6.752 -6.305 1.00 94.75 82 GLU A C 1
ATOM 646 O O . GLU A 1 82 ? 20.684 -5.889 -7.010 1.00 94.75 82 GLU A O 1
ATOM 651 N N . VAL A 1 83 ? 20.971 -8.050 -6.479 1.00 93.88 83 VAL A N 1
ATOM 652 C CA . VAL A 1 83 ? 19.981 -8.549 -7.436 1.00 93.88 83 VAL A CA 1
ATOM 653 C C . VAL A 1 83 ? 18.620 -8.633 -6.755 1.00 93.88 83 VAL A C 1
ATOM 655 O O . VAL A 1 83 ? 18.439 -9.336 -5.759 1.00 93.88 83 VAL A O 1
ATOM 658 N N . ARG A 1 84 ? 17.642 -7.918 -7.310 1.00 94.75 84 ARG A N 1
ATOM 659 C CA . ARG A 1 84 ? 16.256 -7.878 -6.830 1.00 94.75 84 ARG A CA 1
ATOM 660 C C . ARG A 1 84 ? 15.334 -8.513 -7.857 1.00 94.75 84 ARG A C 1
ATOM 662 O O . ARG A 1 84 ? 15.497 -8.297 -9.052 1.00 94.75 84 ARG A O 1
ATOM 669 N N . GLN A 1 85 ? 14.340 -9.262 -7.389 1.00 94.25 85 GLN A N 1
ATOM 670 C CA . GLN A 1 85 ? 13.326 -9.867 -8.250 1.00 94.25 85 GLN A CA 1
ATOM 671 C C . GLN A 1 85 ? 12.049 -9.019 -8.285 1.00 94.25 85 GLN A C 1
ATOM 673 O O . GLN A 1 85 ? 11.574 -8.526 -7.259 1.00 94.25 85 GLN A O 1
ATOM 678 N N . ILE A 1 86 ? 11.459 -8.891 -9.467 1.00 93.62 86 ILE A N 1
ATOM 679 C CA . ILE A 1 86 ? 10.155 -8.285 -9.694 1.00 93.62 86 ILE A CA 1
ATOM 680 C C . ILE A 1 86 ? 9.075 -9.294 -9.287 1.00 93.62 86 ILE A C 1
ATOM 682 O O . ILE A 1 86 ? 8.894 -10.326 -9.927 1.00 93.62 86 ILE A O 1
ATOM 686 N N . VAL A 1 87 ? 8.317 -8.983 -8.232 1.00 92.00 87 VAL A N 1
ATOM 687 C CA . VAL A 1 87 ? 7.227 -9.841 -7.738 1.00 92.00 87 VAL A CA 1
ATOM 688 C C . VAL A 1 87 ? 5.872 -9.193 -8.015 1.00 92.00 87 VAL A C 1
ATOM 690 O O . VAL A 1 87 ? 5.527 -8.165 -7.429 1.00 92.00 87 VAL A O 1
ATOM 693 N N . TYR A 1 88 ? 5.064 -9.831 -8.863 1.00 83.81 88 TYR A N 1
ATOM 694 C CA . TYR A 1 88 ? 3.663 -9.460 -9.067 1.00 83.81 88 TYR A CA 1
ATOM 695 C C . TYR A 1 88 ? 2.751 -10.279 -8.162 1.00 83.81 88 TYR A C 1
ATOM 697 O O . TYR A 1 88 ? 2.885 -11.495 -8.057 1.00 83.81 88 TYR A O 1
ATOM 705 N N . SER A 1 89 ? 1.771 -9.621 -7.546 1.00 79.12 89 SER A N 1
ATOM 706 C CA . SER A 1 89 ? 0.769 -10.290 -6.721 1.00 79.12 89 SER A CA 1
ATOM 707 C C . SER A 1 89 ? -0.629 -10.027 -7.271 1.00 79.12 89 SER A C 1
ATOM 709 O O . SER A 1 89 ? -1.270 -9.019 -6.966 1.00 79.12 89 SER A O 1
ATOM 711 N N . ALA A 1 90 ? -1.093 -10.933 -8.131 1.00 77.62 90 ALA A N 1
ATOM 712 C CA . ALA A 1 90 ? -2.461 -10.925 -8.626 1.00 77.62 90 ALA A CA 1
ATOM 713 C C . ALA A 1 90 ? -3.387 -11.589 -7.598 1.00 77.62 90 ALA A C 1
ATOM 715 O O . ALA A 1 90 ? -3.111 -12.686 -7.120 1.00 77.62 90 ALA A O 1
ATOM 716 N N . HIS A 1 91 ? -4.503 -10.936 -7.278 1.00 78.94 91 HIS A N 1
ATOM 717 C CA . HIS A 1 91 ? -5.518 -11.472 -6.374 1.00 78.94 91 HIS A CA 1
ATOM 718 C C . HIS A 1 91 ? -6.875 -11.489 -7.071 1.00 78.94 91 HIS A C 1
ATOM 720 O O . HIS A 1 91 ? -7.301 -10.487 -7.645 1.00 78.94 91 HIS A O 1
ATOM 726 N N . LEU A 1 92 ? -7.572 -12.620 -6.982 1.00 77.50 92 LEU A N 1
ATOM 727 C CA . LEU A 1 92 ? -8.946 -12.745 -7.448 1.00 77.50 92 LEU A CA 1
ATOM 728 C C . LEU A 1 92 ? -9.893 -12.318 -6.323 1.00 77.50 92 LEU A C 1
ATOM 730 O O . LEU A 1 92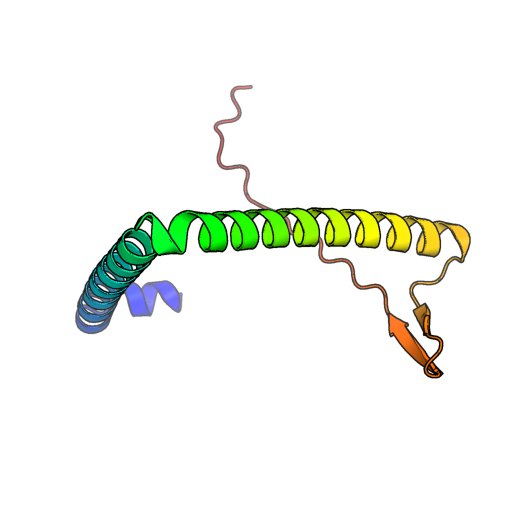 ? -9.890 -12.905 -5.243 1.00 77.50 92 LEU A O 1
ATOM 734 N N . VAL A 1 93 ? -10.713 -11.299 -6.572 1.00 84.00 93 VAL A N 1
ATOM 735 C CA . VAL A 1 93 ? -11.699 -10.803 -5.603 1.00 84.00 93 VAL A CA 1
ATOM 736 C C . VAL A 1 93 ? -13.113 -11.158 -6.048 1.00 84.00 93 VAL A C 1
ATOM 738 O O . VAL A 1 93 ? -13.434 -11.135 -7.237 1.00 84.00 93 VAL A O 1
ATOM 741 N N . LYS A 1 94 ? -13.984 -11.490 -5.089 1.00 82.50 94 LYS A N 1
ATOM 742 C CA . LYS A 1 94 ? -15.402 -11.727 -5.372 1.00 82.50 94 LYS A CA 1
ATOM 743 C C . LYS A 1 94 ? -16.055 -10.408 -5.772 1.00 82.50 94 LYS A C 1
ATOM 745 O O . LYS A 1 94 ? -16.007 -9.433 -5.027 1.00 82.50 94 LYS A O 1
ATOM 750 N N . LEU A 1 95 ? -16.726 -10.406 -6.914 1.00 75.75 95 LEU A N 1
ATOM 751 C CA . LEU A 1 95 ? -17.559 -9.294 -7.350 1.00 75.75 95 LEU A CA 1
ATOM 752 C C . LEU A 1 95 ? -18.793 -9.212 -6.437 1.00 75.75 95 LEU A C 1
ATOM 754 O O . LEU A 1 95 ? -19.747 -9.976 -6.578 1.00 75.75 95 LEU A O 1
ATOM 758 N N . SER A 1 96 ? -18.766 -8.316 -5.449 1.00 66.00 96 SER A N 1
ATOM 759 C CA . SER A 1 96 ? -19.921 -8.008 -4.601 1.00 66.00 96 SER A CA 1
ATOM 760 C C . SER A 1 96 ? -20.821 -6.988 -5.301 1.00 66.00 96 SER A C 1
ATOM 762 O O . SER A 1 96 ? -20.919 -5.832 -4.901 1.00 66.00 96 SER A O 1
ATOM 764 N N . GLY A 1 97 ? -21.453 -7.412 -6.388 1.00 60.00 97 GLY A N 1
ATOM 765 C CA . GLY A 1 97 ? -22.445 -6.633 -7.114 1.00 60.00 97 GLY A CA 1
ATOM 766 C C . GLY A 1 97 ? -23.354 -7.604 -7.842 1.00 60.00 97 GLY A C 1
ATOM 767 O O . GLY A 1 97 ? -22.866 -8.508 -8.514 1.00 60.00 97 GLY A O 1
ATOM 768 N N . LYS A 1 98 ? -24.672 -7.475 -7.657 1.00 58.16 98 LYS A N 1
ATOM 769 C CA . LYS A 1 98 ? -25.652 -8.235 -8.435 1.00 58.16 98 LYS A CA 1
ATOM 770 C C . LYS A 1 98 ? -25.378 -7.956 -9.912 1.00 58.16 98 LYS A C 1
ATOM 772 O O . LYS A 1 98 ? -25.691 -6.872 -10.392 1.00 58.16 98 LYS A O 1
ATOM 777 N N . PHE A 1 99 ? -24.803 -8.926 -10.613 1.00 58.97 99 PHE A N 1
ATOM 778 C CA . PHE A 1 99 ? -24.854 -8.960 -12.065 1.00 58.97 99 PHE A CA 1
ATOM 779 C C . PHE A 1 99 ? -26.319 -9.165 -12.444 1.00 58.97 99 PHE A C 1
ATOM 781 O O . PHE A 1 99 ? -26.821 -10.288 -12.453 1.00 58.97 99 PHE A O 1
ATOM 788 N N . SER A 1 100 ? -27.033 -8.062 -12.666 1.00 52.66 100 SER A N 1
ATOM 789 C CA . SER A 1 100 ? -28.180 -8.103 -13.563 1.00 52.66 100 SER A CA 1
ATOM 790 C C . SER A 1 100 ? -27.628 -8.500 -14.924 1.00 52.66 100 SER A C 1
ATOM 792 O O . SER A 1 100 ? -26.697 -7.852 -15.403 1.00 52.66 100 SER A O 1
ATOM 794 N N . LYS A 1 101 ? -28.149 -9.602 -15.466 1.00 47.69 101 LYS A N 1
ATOM 795 C CA . LYS A 1 101 ? -27.927 -10.011 -16.855 1.00 47.69 101 LYS A CA 1
ATOM 796 C C . LYS A 1 101 ? -28.342 -8.906 -17.819 1.00 47.69 101 LYS A C 1
ATOM 798 O O . LYS A 1 101 ? -29.246 -8.124 -17.438 1.00 47.69 101 LYS A O 1
#

Radius of gyration: 22.39 Å; chains: 1; bounding box: 54×47×49 Å